Protein AF-A0A0V0U586-F1 (afdb_monomer_lite)

Organism: NCBI:txid144512

Structure (mmCIF, N/CA/C/O backbone):
data_AF-A0A0V0U586-F1
#
_entry.id   AF-A0A0V0U586-F1
#
loop_
_atom_site.group_PDB
_atom_site.id
_atom_site.type_symbol
_atom_site.label_atom_id
_atom_site.label_alt_id
_atom_site.label_comp_id
_atom_site.label_asym_id
_atom_site.label_entity_id
_atom_site.label_seq_id
_atom_site.pdbx_PDB_ins_code
_atom_site.Cartn_x
_atom_site.Cartn_y
_atom_site.Cartn_z
_atom_site.occupancy
_atom_site.B_iso_or_equiv
_atom_site.auth_seq_id
_atom_site.auth_comp_id
_atom_site.auth_asym_id
_atom_site.auth_atom_id
_atom_site.pdbx_PDB_model_num
ATOM 1 N N . MET A 1 1 ? -5.021 11.719 -26.964 1.00 40.81 1 MET A N 1
ATOM 2 C CA . MET A 1 1 ? -4.025 12.001 -25.905 1.00 40.81 1 MET A CA 1
ATOM 3 C C . MET A 1 1 ? -4.476 11.323 -24.618 1.00 40.81 1 MET A C 1
ATOM 5 O O . MET A 1 1 ? -5.637 11.447 -24.246 1.00 40.81 1 MET A O 1
ATOM 9 N N . ASN A 1 2 ? -3.596 10.505 -24.038 1.00 43.69 2 ASN A N 1
ATOM 10 C CA . ASN A 1 2 ? -3.866 9.474 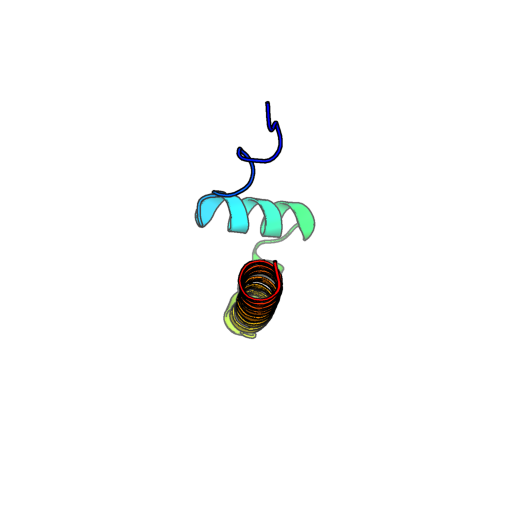-23.030 1.00 43.69 2 ASN A CA 1
ATOM 11 C C . ASN A 1 2 ? -4.584 9.979 -21.763 1.00 43.69 2 ASN A C 1
ATOM 13 O O . ASN A 1 2 ? -3.956 10.486 -20.839 1.00 43.69 2 ASN A O 1
ATOM 17 N N . ARG A 1 3 ? -5.895 9.719 -21.657 1.00 50.00 3 ARG A N 1
ATOM 18 C CA . ARG A 1 3 ? -6.703 9.959 -20.440 1.00 50.00 3 ARG A CA 1
ATOM 19 C C . ARG A 1 3 ? -6.385 8.987 -19.286 1.00 50.00 3 ARG A C 1
ATOM 21 O O . ARG A 1 3 ? -7.012 9.052 -18.235 1.00 50.00 3 ARG A O 1
ATOM 28 N N . LEU A 1 4 ? -5.425 8.079 -19.483 1.00 53.38 4 LEU A N 1
ATOM 29 C CA . LEU A 1 4 ? -5.052 7.020 -18.538 1.00 53.38 4 LEU A CA 1
ATOM 30 C C . LEU A 1 4 ? -3.866 7.386 -17.626 1.00 53.38 4 LEU A C 1
ATOM 32 O O . LEU A 1 4 ? -3.596 6.664 -16.670 1.00 53.38 4 LEU A O 1
ATOM 36 N N . ALA A 1 5 ? -3.190 8.516 -17.862 1.00 52.00 5 ALA A N 1
ATOM 37 C CA . ALA A 1 5 ? -2.006 8.911 -17.089 1.00 52.00 5 ALA A CA 1
ATOM 38 C C . ALA A 1 5 ? -2.326 9.625 -15.756 1.00 52.00 5 ALA A C 1
ATOM 40 O O . ALA A 1 5 ? -1.476 9.675 -14.873 1.00 52.00 5 ALA A O 1
ATOM 41 N N . GLY A 1 6 ? -3.557 10.118 -15.561 1.00 46.88 6 GLY A N 1
ATOM 42 C CA . GLY A 1 6 ? -3.962 10.835 -14.340 1.00 46.88 6 GLY A CA 1
ATOM 43 C C . GLY A 1 6 ? -4.306 9.948 -13.134 1.00 46.88 6 GLY A C 1
ATOM 44 O O . GLY A 1 6 ? -4.594 10.467 -12.065 1.00 46.88 6 GLY A O 1
ATOM 45 N N . LYS A 1 7 ? -4.295 8.614 -13.282 1.00 56.03 7 LYS A N 1
ATOM 46 C CA . LYS A 1 7 ? -4.665 7.661 -12.212 1.00 56.03 7 LYS A CA 1
ATOM 47 C C . LYS A 1 7 ? -3.467 7.006 -11.511 1.00 56.03 7 LYS A C 1
ATOM 49 O O . LYS A 1 7 ? -3.648 6.061 -10.746 1.00 56.03 7 LYS A O 1
ATOM 54 N N . ARG A 1 8 ? -2.237 7.447 -11.796 1.00 57.50 8 ARG A N 1
ATOM 55 C CA . ARG A 1 8 ? -1.005 6.790 -11.315 1.00 57.50 8 ARG A CA 1
ATOM 56 C C . ARG A 1 8 ? -0.346 7.461 -10.102 1.00 57.50 8 ARG A C 1
ATOM 58 O O . ARG A 1 8 ? 0.765 7.082 -9.751 1.00 57.50 8 ARG A O 1
ATOM 65 N N . HIS A 1 9 ? -1.024 8.381 -9.416 1.00 61.91 9 HIS A N 1
ATOM 66 C CA . HIS A 1 9 ? -0.504 8.944 -8.167 1.00 61.91 9 HIS A CA 1
ATOM 67 C C . HIS A 1 9 ? -1.623 9.234 -7.160 1.00 61.91 9 HIS A C 1
ATOM 69 O O . HIS A 1 9 ? -1.939 10.380 -6.876 1.00 61.91 9 HIS A O 1
ATOM 75 N N . LEU A 1 10 ? -2.258 8.177 -6.648 1.00 64.62 10 LEU A N 1
ATOM 76 C CA . LEU A 1 10 ? -3.049 8.302 -5.422 1.00 64.62 10 LEU A CA 1
ATOM 77 C C . LEU A 1 10 ? -2.065 8.486 -4.271 1.00 64.62 10 LEU A C 1
ATOM 79 O O . LEU A 1 10 ? -1.207 7.620 -4.059 1.00 64.62 10 LEU A O 1
ATOM 83 N N . SER A 1 11 ? -2.191 9.595 -3.547 1.00 69.94 11 SER A N 1
ATOM 84 C CA . SER A 1 11 ? -1.390 9.841 -2.351 1.00 69.94 11 SER A CA 1
ATOM 85 C C . SER A 1 11 ? -1.629 8.719 -1.338 1.00 69.94 11 SER A C 1
ATOM 87 O O . SER A 1 11 ? -2.698 8.102 -1.316 1.00 69.94 11 SER A O 1
ATOM 89 N N . PHE A 1 12 ? -0.650 8.444 -0.472 1.00 68.38 12 PHE A N 1
ATOM 90 C CA . PHE A 1 12 ? -0.744 7.367 0.523 1.00 68.38 12 PHE A CA 1
ATOM 91 C C . PHE A 1 12 ? -2.064 7.438 1.315 1.00 68.38 12 PHE A C 1
ATOM 93 O O . PHE A 1 12 ? -2.773 6.440 1.414 1.00 68.38 12 PHE A O 1
ATOM 100 N N . TYR A 1 13 ? -2.459 8.639 1.747 1.00 67.50 13 TYR A N 1
ATOM 101 C CA . TYR A 1 13 ? -3.713 8.901 2.462 1.00 67.50 13 TYR A CA 1
ATOM 102 C C . TYR A 1 13 ? -4.981 8.621 1.644 1.00 67.50 13 TYR A C 1
ATOM 104 O O . TYR A 1 13 ? -5.929 8.048 2.173 1.00 67.50 13 TYR A O 1
ATOM 112 N N . GLU A 1 14 ? -4.994 8.929 0.347 1.00 77.31 14 GLU A N 1
ATOM 113 C CA . GLU A 1 14 ? -6.143 8.643 -0.523 1.00 77.31 14 GLU A CA 1
ATOM 114 C C . GLU A 1 14 ? -6.324 7.138 -0.732 1.00 77.31 14 GLU A C 1
ATOM 116 O O . GLU A 1 14 ? -7.447 6.647 -0.821 1.00 77.31 14 GLU A O 1
ATOM 121 N N . ARG A 1 15 ? -5.223 6.373 -0.740 1.00 75.44 15 ARG A N 1
ATOM 122 C CA . ARG A 1 15 ? -5.275 4.906 -0.790 1.00 75.44 15 ARG A CA 1
ATOM 123 C C . ARG A 1 15 ? -5.921 4.322 0.466 1.00 75.44 15 ARG A C 1
ATOM 125 O O . ARG A 1 15 ? -6.699 3.378 0.356 1.00 75.44 15 ARG A O 1
ATOM 132 N N . PHE A 1 16 ? -5.589 4.868 1.637 1.00 72.50 16 PHE A N 1
ATOM 133 C CA . PHE A 1 16 ? -6.197 4.457 2.902 1.00 72.50 16 PHE A CA 1
ATOM 134 C C . PHE A 1 16 ? -7.671 4.822 2.960 1.00 72.50 16 PHE A C 1
ATOM 136 O O . PHE A 1 16 ? -8.473 3.974 3.332 1.00 72.50 16 PHE A O 1
ATOM 143 N N . GLN A 1 17 ? -8.032 6.027 2.519 1.00 75.00 17 GLN A N 1
ATOM 144 C CA . GLN A 1 17 ? -9.423 6.466 2.471 1.00 75.00 17 GLN A CA 1
ATOM 145 C C . GLN A 1 17 ? -10.274 5.521 1.614 1.00 75.00 17 GLN A C 1
ATOM 147 O O . GLN A 1 17 ? -11.333 5.093 2.051 1.00 75.00 17 GLN A O 1
ATOM 152 N N . LEU A 1 18 ? -9.767 5.113 0.448 1.00 77.62 18 LEU A N 1
ATOM 153 C CA . LEU A 1 18 ? -10.444 4.167 -0.445 1.00 77.62 18 LEU A CA 1
ATOM 154 C C . LEU A 1 18 ? -10.580 2.766 0.168 1.00 77.62 18 LEU A C 1
ATOM 156 O O . LEU A 1 18 ? -11.603 2.118 -0.000 1.00 77.62 18 LEU A O 1
ATOM 160 N N . LEU A 1 19 ? -9.566 2.298 0.901 1.00 74.75 19 LEU A N 1
ATOM 161 C CA . LEU A 1 19 ? -9.615 1.010 1.606 1.00 74.75 19 LEU A CA 1
ATOM 162 C C . LEU A 1 19 ? -10.581 1.016 2.797 1.00 74.75 19 LEU A C 1
ATOM 164 O O . LEU A 1 19 ? -11.090 -0.046 3.159 1.00 74.75 19 LEU A O 1
ATOM 168 N N . ILE A 1 20 ? -10.791 2.179 3.417 1.00 76.31 20 ILE A N 1
ATOM 169 C CA . ILE A 1 20 ? -11.787 2.383 4.473 1.00 76.31 20 ILE A CA 1
ATOM 170 C C . ILE A 1 20 ? -13.184 2.432 3.855 1.00 76.31 20 ILE A C 1
ATOM 172 O O . ILE A 1 20 ? -14.079 1.772 4.365 1.00 76.31 20 ILE A O 1
ATOM 176 N N . ASP A 1 21 ? -13.353 3.153 2.747 1.00 76.81 21 ASP A N 1
ATOM 177 C CA . ASP A 1 21 ? -14.627 3.283 2.031 1.00 76.81 21 ASP A CA 1
ATOM 178 C C . ASP A 1 21 ? -15.100 1.934 1.453 1.00 76.81 21 ASP A C 1
ATOM 180 O O . ASP A 1 21 ? -16.252 1.548 1.613 1.00 76.81 21 ASP A O 1
ATOM 184 N N . GLU A 1 22 ? -14.178 1.147 0.886 1.00 71.94 22 GLU A N 1
ATOM 185 C CA . GLU A 1 22 ? -14.466 -0.166 0.288 1.00 71.94 22 GLU A CA 1
ATOM 186 C C . GLU A 1 22 ? -14.766 -1.262 1.327 1.00 71.94 22 GLU A C 1
ATOM 188 O O . GLU A 1 22 ? -15.477 -2.219 1.031 1.00 71.94 22 GLU A O 1
ATOM 193 N N . GLN A 1 23 ? -14.233 -1.151 2.548 1.00 69.75 23 GLN A N 1
ATOM 194 C CA . GLN A 1 23 ? -14.420 -2.170 3.595 1.00 69.75 23 GLN A CA 1
ATOM 195 C C . GLN A 1 23 ? -15.301 -1.710 4.754 1.00 69.75 23 GLN A C 1
ATOM 197 O O . GLN A 1 23 ? -15.601 -2.498 5.647 1.00 69.75 23 GLN A O 1
ATOM 202 N N . GLY A 1 24 ? -15.716 -0.446 4.748 1.00 71.12 24 GLY A N 1
ATOM 203 C CA . GLY A 1 24 ? -16.670 0.129 5.688 1.00 71.12 24 GLY A CA 1
ATOM 204 C C . GLY A 1 24 ? -16.170 0.322 7.122 1.00 71.12 24 GLY A C 1
ATOM 205 O O . GLY A 1 24 ? -16.951 0.783 7.949 1.00 71.12 24 GLY A O 1
ATOM 206 N N . SER A 1 25 ? -14.917 -0.015 7.463 1.00 74.81 25 SER A N 1
ATOM 207 C CA . SER A 1 25 ? -14.416 0.160 8.834 1.00 74.81 25 SER A CA 1
ATOM 208 C C . SER A 1 25 ? -12.900 0.343 8.945 1.00 74.81 25 SER A C 1
ATOM 210 O O . SER A 1 25 ? -12.094 -0.357 8.322 1.00 74.81 25 SER A O 1
ATOM 212 N N . THR A 1 26 ? -12.506 1.264 9.825 1.00 71.38 26 THR A N 1
ATOM 213 C CA . THR A 1 26 ? -11.122 1.469 10.266 1.00 71.38 26 THR A CA 1
ATOM 214 C C . THR A 1 26 ? -10.555 0.245 10.985 1.00 71.38 26 THR A C 1
ATOM 216 O O . THR A 1 26 ? -9.352 0.011 10.894 1.00 71.38 26 THR A O 1
ATOM 219 N N . GLU A 1 27 ? -11.382 -0.596 11.612 1.00 73.69 27 GLU A N 1
ATOM 220 C CA . GLU A 1 27 ? -10.934 -1.859 12.221 1.00 73.69 27 GLU A CA 1
ATOM 221 C C . GLU A 1 27 ? -10.417 -2.848 11.178 1.00 73.69 27 GLU A C 1
ATOM 223 O O . GLU A 1 27 ? -9.367 -3.457 11.375 1.00 73.69 27 GLU A O 1
ATOM 228 N N . THR A 1 28 ? -11.082 -2.965 10.028 1.00 73.56 28 THR A N 1
ATOM 229 C CA . THR A 1 28 ? -10.641 -3.850 8.937 1.00 73.56 28 THR A CA 1
ATOM 230 C C . THR A 1 28 ? -9.345 -3.352 8.301 1.00 73.56 28 THR A C 1
ATOM 232 O O . THR A 1 28 ? -8.522 -4.140 7.816 1.00 73.56 28 THR A O 1
ATOM 235 N N . LEU A 1 29 ? -9.136 -2.034 8.318 1.00 74.12 29 LEU A N 1
ATOM 236 C CA . LEU A 1 29 ? -7.888 -1.426 7.889 1.00 74.12 29 LEU A CA 1
ATOM 237 C C . LEU A 1 29 ? -6.757 -1.690 8.892 1.00 74.12 29 LEU A C 1
ATOM 239 O O . LEU A 1 29 ? -5.687 -2.140 8.481 1.00 74.12 29 LEU A O 1
ATOM 243 N N . ILE A 1 30 ? -6.998 -1.478 10.190 1.00 74.50 30 ILE A N 1
ATOM 244 C CA . ILE A 1 30 ? -6.045 -1.788 11.268 1.00 74.50 30 ILE A CA 1
ATOM 245 C C . ILE A 1 30 ? -5.674 -3.265 11.201 1.00 74.50 30 ILE A C 1
ATOM 247 O O . ILE A 1 30 ? -4.497 -3.602 11.156 1.00 74.50 30 ILE A O 1
ATOM 251 N N . GLN A 1 31 ? -6.656 -4.151 11.059 1.00 73.69 31 GLN A N 1
ATOM 252 C CA . GLN A 1 31 ? -6.420 -5.582 10.954 1.00 73.69 31 GLN A CA 1
ATOM 253 C C . GLN A 1 31 ? -5.584 -5.942 9.720 1.00 73.69 31 GLN A C 1
ATOM 255 O O . GLN A 1 31 ? -4.753 -6.838 9.798 1.00 73.69 31 GLN A O 1
ATOM 260 N N . GLN A 1 32 ? -5.727 -5.244 8.590 1.00 70.38 32 GLN A N 1
ATOM 261 C CA . GLN A 1 32 ? -4.873 -5.466 7.416 1.00 70.38 32 GLN A CA 1
ATOM 262 C C . GLN A 1 32 ? -3.450 -4.938 7.572 1.00 70.38 32 GLN A C 1
ATOM 264 O O . GLN A 1 32 ? -2.518 -5.583 7.080 1.00 70.38 32 GLN A O 1
ATOM 269 N N . VAL A 1 33 ? -3.284 -3.788 8.226 1.00 72.12 33 VAL A N 1
ATOM 270 C CA . VAL A 1 33 ? -1.971 -3.213 8.539 1.00 72.12 33 VAL A CA 1
ATOM 271 C C . VAL A 1 33 ? -1.247 -4.114 9.543 1.00 72.12 33 VAL A C 1
ATOM 273 O O . VAL A 1 33 ? -0.124 -4.535 9.280 1.00 72.12 33 VAL A O 1
ATOM 276 N N . THR A 1 34 ? -1.918 -4.512 10.624 1.00 76.31 34 THR A N 1
ATOM 277 C CA . THR A 1 34 ? -1.389 -5.409 11.662 1.00 76.31 34 THR A CA 1
ATOM 278 C C . THR A 1 34 ? -1.155 -6.829 11.143 1.00 76.31 34 THR A C 1
ATOM 280 O O . THR A 1 34 ? -0.165 -7.456 11.498 1.00 76.31 34 THR A O 1
ATOM 283 N N . SER A 1 35 ? -2.011 -7.338 10.250 1.00 75.94 35 SER A N 1
ATOM 284 C CA . SER A 1 35 ? -1.849 -8.662 9.624 1.00 75.94 35 SER A CA 1
ATOM 285 C C . SER A 1 35 ? -0.781 -8.682 8.522 1.00 75.94 35 SER A C 1
ATOM 287 O O . SER A 1 35 ? -0.606 -9.717 7.881 1.00 75.94 35 SER A O 1
ATOM 289 N N . GLY A 1 36 ? -0.124 -7.556 8.219 1.00 73.62 36 GLY A N 1
ATOM 290 C CA . GLY A 1 36 ? 0.877 -7.474 7.152 1.00 73.62 36 GLY A CA 1
ATOM 291 C C . GLY A 1 36 ? 0.311 -7.678 5.740 1.00 73.62 36 GLY A C 1
ATOM 292 O O . GLY A 1 36 ? 1.069 -7.737 4.771 1.00 73.62 36 GLY A O 1
ATOM 293 N N . ARG A 1 37 ? -1.020 -7.736 5.571 1.00 74.94 37 ARG A N 1
ATOM 294 C CA . ARG A 1 37 ? -1.656 -7.892 4.248 1.00 74.94 37 ARG A CA 1
ATOM 295 C C . ARG A 1 37 ? -1.400 -6.686 3.351 1.00 74.94 37 ARG A C 1
ATOM 297 O O . ARG A 1 37 ? -1.380 -6.831 2.132 1.00 74.94 37 ARG A O 1
ATOM 304 N N . VAL A 1 38 ? -1.169 -5.512 3.945 1.00 71.75 38 VAL A N 1
ATOM 305 C CA . VAL A 1 38 ? -0.738 -4.308 3.217 1.00 71.75 38 VAL A CA 1
ATOM 306 C C . VAL A 1 38 ? 0.623 -4.527 2.553 1.00 71.75 38 VAL A C 1
ATOM 308 O O . VAL A 1 38 ? 0.779 -4.193 1.380 1.00 71.75 38 VAL A O 1
ATOM 311 N N . ILE A 1 39 ? 1.568 -5.161 3.253 1.00 77.31 39 ILE A N 1
ATOM 312 C CA . ILE A 1 39 ? 2.883 -5.507 2.699 1.00 77.31 39 ILE A CA 1
ATOM 313 C C . ILE A 1 39 ? 2.729 -6.547 1.586 1.00 77.31 39 ILE A C 1
ATOM 315 O O . ILE A 1 39 ? 3.269 -6.355 0.503 1.00 77.31 39 ILE A O 1
ATOM 319 N N . ALA A 1 40 ? 1.914 -7.586 1.791 1.00 78.44 40 ALA A N 1
ATOM 320 C CA . ALA A 1 40 ? 1.666 -8.608 0.770 1.00 78.44 40 ALA A CA 1
ATOM 321 C C . ALA A 1 40 ? 1.051 -8.028 -0.522 1.00 78.44 40 ALA A C 1
ATOM 323 O O . ALA A 1 40 ? 1.519 -8.322 -1.622 1.00 78.44 40 ALA A O 1
ATOM 324 N N . LYS A 1 41 ? 0.044 -7.148 -0.404 1.00 78.62 41 LYS A N 1
ATOM 325 C CA . LYS A 1 41 ? -0.556 -6.448 -1.555 1.00 78.62 41 LYS A CA 1
ATOM 326 C C . LYS A 1 41 ? 0.448 -5.530 -2.257 1.00 78.62 41 LYS A C 1
ATOM 328 O O . LYS A 1 41 ? 0.434 -5.440 -3.483 1.00 78.62 41 LYS A O 1
ATOM 333 N N . LEU A 1 42 ? 1.305 -4.838 -1.504 1.00 81.31 42 LEU A N 1
ATOM 334 C CA . LEU A 1 42 ? 2.338 -3.978 -2.080 1.00 81.31 42 LEU A CA 1
ATOM 335 C C . LEU A 1 42 ? 3.392 -4.806 -2.828 1.00 81.31 42 LEU A C 1
ATOM 337 O O . LEU A 1 42 ? 3.724 -4.468 -3.962 1.00 81.31 42 LEU A O 1
ATOM 341 N N . GLN A 1 43 ? 3.829 -5.927 -2.248 1.00 82.19 43 GLN A N 1
ATOM 342 C CA . GLN A 1 43 ? 4.759 -6.875 -2.862 1.00 82.19 43 GLN A CA 1
ATOM 343 C C . GLN A 1 43 ? 4.224 -7.385 -4.205 1.00 82.19 43 GLN A C 1
ATOM 345 O O . GLN A 1 43 ? 4.906 -7.272 -5.217 1.00 82.19 43 GLN A O 1
ATOM 350 N N . GLN A 1 44 ? 2.973 -7.863 -4.241 1.00 83.25 44 GLN A N 1
ATOM 351 C CA . GLN A 1 44 ? 2.342 -8.349 -5.475 1.00 83.25 44 GLN A CA 1
ATOM 352 C C . GLN A 1 44 ? 2.304 -7.281 -6.570 1.00 83.25 44 GLN A C 1
ATOM 354 O O . GLN A 1 44 ? 2.483 -7.581 -7.749 1.00 83.25 44 GLN A O 1
ATOM 359 N N . ARG A 1 45 ? 2.088 -6.022 -6.187 1.00 82.44 45 ARG A N 1
ATOM 360 C CA . ARG A 1 45 ? 1.995 -4.913 -7.135 1.00 82.44 45 ARG A CA 1
ATOM 361 C C . ARG A 1 45 ? 3.357 -4.491 -7.674 1.00 82.44 45 ARG A C 1
ATOM 363 O O . ARG A 1 45 ? 3.449 -4.173 -8.853 1.00 82.44 45 ARG A O 1
ATOM 370 N N . ILE A 1 46 ? 4.398 -4.533 -6.843 1.00 85.88 46 ILE A N 1
ATOM 371 C CA . ILE A 1 46 ? 5.786 -4.352 -7.286 1.00 85.88 46 ILE A CA 1
ATOM 372 C C . ILE A 1 46 ? 6.153 -5.469 -8.262 1.00 85.88 46 ILE A C 1
ATOM 374 O O . ILE A 1 46 ? 6.605 -5.172 -9.358 1.00 85.88 46 ILE A O 1
ATOM 378 N N . THR A 1 47 ? 5.861 -6.731 -7.931 1.00 87.06 47 THR A N 1
ATOM 379 C CA . THR A 1 47 ? 6.126 -7.869 -8.824 1.00 87.06 47 THR A CA 1
ATOM 380 C C . THR A 1 47 ? 5.404 -7.735 -10.166 1.00 87.06 47 THR A C 1
ATOM 382 O O . THR A 1 47 ? 6.015 -7.966 -11.205 1.00 87.06 47 THR A O 1
ATOM 385 N N . ALA A 1 48 ? 4.135 -7.318 -10.169 1.00 85.25 48 ALA A N 1
ATOM 386 C CA . ALA A 1 48 ? 3.387 -7.091 -11.405 1.00 85.25 48 ALA A CA 1
ATOM 387 C C . ALA A 1 48 ? 3.988 -5.957 -12.253 1.00 85.25 48 ALA A C 1
ATOM 389 O O . ALA A 1 48 ? 4.125 -6.108 -13.463 1.00 85.25 48 ALA A O 1
ATOM 390 N N . LEU A 1 49 ? 4.390 -4.847 -11.625 1.00 83.06 49 LEU A N 1
ATOM 391 C CA . LEU A 1 49 ? 5.039 -3.729 -12.317 1.00 83.06 49 LEU A CA 1
ATO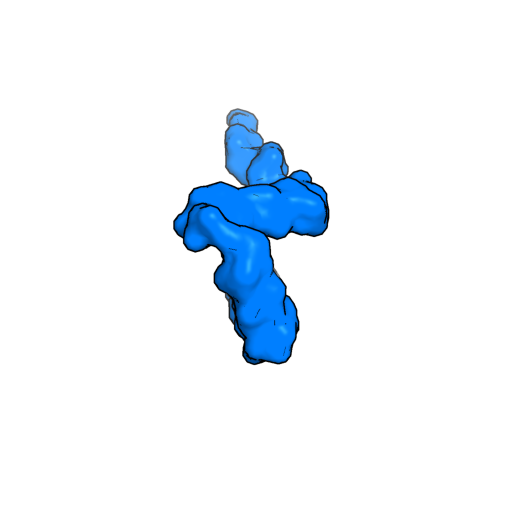M 392 C C . LEU A 1 49 ? 6.422 -4.108 -12.857 1.00 83.06 49 LEU A C 1
ATOM 394 O O . LEU A 1 49 ? 6.766 -3.714 -13.964 1.00 83.06 49 LEU A O 1
ATOM 398 N N . THR A 1 50 ? 7.199 -4.895 -12.113 1.00 84.56 50 THR A N 1
ATOM 399 C CA . THR A 1 50 ? 8.485 -5.423 -12.580 1.00 84.56 50 THR A CA 1
ATOM 400 C C . THR A 1 50 ? 8.295 -6.360 -13.768 1.00 84.56 50 THR A C 1
ATOM 402 O O . THR A 1 50 ? 9.050 -6.265 -14.725 1.00 84.56 50 THR A O 1
ATOM 405 N N . ALA A 1 51 ? 7.275 -7.221 -13.751 1.00 84.00 51 ALA A N 1
ATOM 406 C CA . ALA A 1 51 ? 6.978 -8.106 -14.875 1.00 84.00 51 ALA A CA 1
ATOM 407 C C . ALA A 1 51 ? 6.508 -7.337 -16.124 1.00 84.00 51 ALA A C 1
ATOM 409 O O . ALA A 1 51 ? 6.910 -7.678 -17.234 1.00 84.00 51 ALA A O 1
ATOM 410 N N . GLU A 1 52 ? 5.690 -6.291 -15.952 1.00 84.06 52 GLU A N 1
ATOM 411 C CA . GLU A 1 52 ? 5.281 -5.390 -17.041 1.00 84.06 52 GLU A CA 1
ATOM 412 C C . GLU A 1 52 ? 6.502 -4.672 -17.638 1.00 84.06 52 GLU A C 1
ATOM 414 O O . GLU A 1 52 ? 6.679 -4.674 -18.853 1.00 84.06 52 GLU A O 1
ATOM 419 N N . TYR A 1 53 ? 7.384 -4.139 -16.788 1.00 77.06 53 TYR A N 1
ATOM 420 C CA . TYR A 1 53 ? 8.602 -3.450 -17.215 1.00 77.06 53 TYR A CA 1
ATOM 421 C C . TYR A 1 53 ? 9.608 -4.383 -17.909 1.00 77.06 53 TYR A C 1
ATOM 423 O O . TYR A 1 53 ? 10.169 -4.025 -18.942 1.00 77.06 53 TYR A O 1
ATOM 431 N N . ASP A 1 54 ? 9.821 -5.592 -17.383 1.00 74.62 54 ASP A N 1
ATOM 432 C CA . ASP A 1 54 ? 10.703 -6.600 -17.986 1.00 74.62 54 ASP A CA 1
ATOM 433 C C . ASP A 1 54 ? 10.174 -7.067 -19.350 1.00 74.62 54 ASP A C 1
ATOM 435 O O . ASP A 1 54 ? 10.927 -7.191 -20.316 1.00 74.62 54 ASP A O 1
ATOM 439 N N . GLY A 1 55 ? 8.857 -7.262 -19.459 1.00 76.38 55 GLY A N 1
ATOM 440 C CA . GLY A 1 55 ? 8.200 -7.614 -20.715 1.00 76.38 55 GLY A CA 1
ATOM 441 C C . GLY A 1 55 ? 8.312 -6.521 -21.780 1.00 76.38 55 GLY A C 1
ATOM 442 O O . GLY A 1 55 ? 8.554 -6.834 -22.946 1.00 76.38 55 GLY A O 1
ATOM 443 N N . ASP A 1 56 ? 8.175 -5.253 -21.390 1.00 71.50 56 ASP A N 1
ATOM 444 C CA . ASP A 1 56 ? 8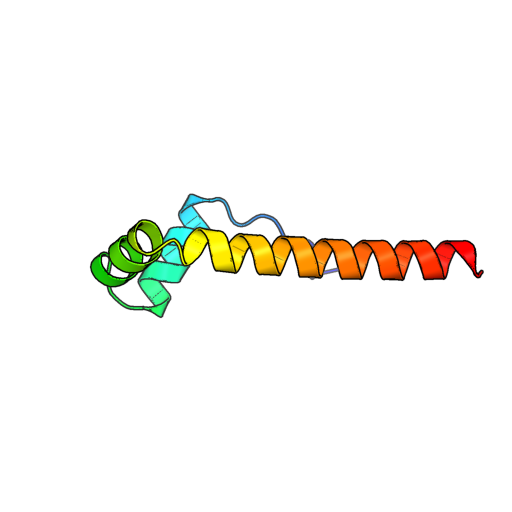.340 -4.105 -22.290 1.00 71.50 56 ASP A CA 1
ATOM 445 C C . ASP A 1 56 ? 9.804 -3.959 -22.738 1.00 71.50 56 ASP A C 1
ATOM 447 O O . ASP A 1 56 ? 10.084 -3.856 -23.932 1.00 71.50 56 ASP A O 1
ATOM 451 N N . THR A 1 57 ? 10.746 -4.115 -21.800 1.00 70.25 57 THR A N 1
ATOM 452 C CA . THR A 1 57 ? 12.193 -4.117 -22.074 1.00 70.25 57 THR A CA 1
ATOM 453 C C . THR A 1 57 ? 12.563 -5.212 -23.078 1.00 70.25 57 THR A C 1
ATOM 455 O O . THR A 1 57 ? 13.240 -4.948 -24.069 1.00 70.25 57 THR A O 1
ATOM 458 N N . ARG A 1 58 ? 12.057 -6.439 -22.898 1.00 66.25 58 ARG A N 1
ATOM 459 C CA . ARG A 1 58 ? 12.319 -7.542 -23.837 1.00 66.25 58 ARG A CA 1
ATOM 460 C C . ARG A 1 58 ? 11.677 -7.349 -25.210 1.00 66.25 58 ARG A C 1
ATOM 462 O O . ARG A 1 58 ? 12.210 -7.861 -26.188 1.00 66.25 58 ARG A O 1
ATOM 469 N N . ARG A 1 59 ? 10.563 -6.618 -25.313 1.00 66.38 59 ARG A N 1
ATOM 470 C CA . ARG A 1 59 ? 9.967 -6.255 -26.611 1.00 66.38 59 ARG A CA 1
ATOM 471 C C . ARG A 1 59 ? 10.756 -5.165 -27.330 1.00 66.38 59 ARG A C 1
ATOM 473 O O . ARG A 1 59 ? 10.794 -5.193 -28.555 1.00 66.38 59 ARG A O 1
ATOM 480 N N . MET A 1 60 ? 11.369 -4.237 -26.597 1.00 70.12 60 MET A N 1
ATOM 481 C CA . MET A 1 60 ? 12.244 -3.213 -27.177 1.00 70.12 60 MET A CA 1
ATOM 482 C C . MET A 1 60 ? 13.557 -3.802 -27.708 1.00 70.12 60 MET A C 1
ATOM 484 O O . MET A 1 60 ? 14.008 -3.391 -28.767 1.00 70.12 60 MET A O 1
ATOM 488 N N . GLU A 1 61 ? 14.130 -4.796 -27.025 1.00 69.25 61 GLU A N 1
ATOM 489 C CA . GLU A 1 61 ? 15.371 -5.475 -27.446 1.00 69.25 61 GLU A CA 1
ATOM 490 C C . GLU A 1 61 ? 15.187 -6.414 -28.660 1.00 69.25 61 GLU A C 1
ATOM 492 O O . GLU A 1 61 ? 1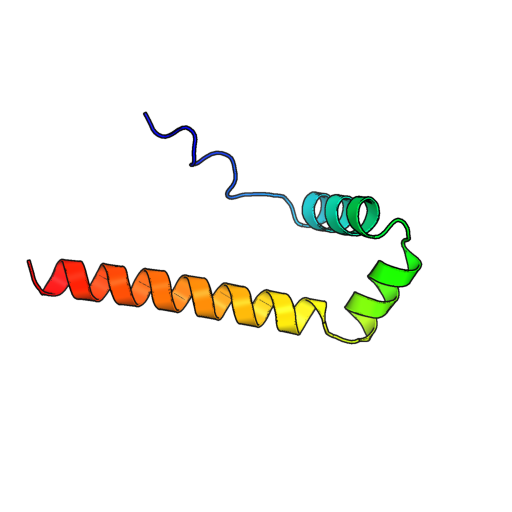6.164 -6.803 -29.294 1.00 69.25 61 GLU A O 1
ATOM 497 N N . GLN A 1 62 ? 13.951 -6.819 -28.978 1.00 62.25 62 GLN A N 1
ATOM 498 C CA . GLN A 1 62 ? 13.634 -7.726 -30.095 1.00 62.25 62 GLN A CA 1
ATOM 499 C C . GLN A 1 62 ? 13.092 -7.021 -31.354 1.00 62.25 62 GLN A C 1
ATOM 501 O O . GLN A 1 62 ? 12.699 -7.712 -32.299 1.00 62.25 62 GLN A O 1
ATOM 506 N N . SER A 1 63 ? 13.038 -5.684 -31.372 1.00 54.62 63 SER A N 1
ATOM 507 C CA . SER A 1 63 ? 12.601 -4.874 -32.523 1.00 54.62 63 SER A CA 1
ATOM 508 C C . SER A 1 63 ? 13.774 -4.273 -33.284 1.00 54.62 63 SER A C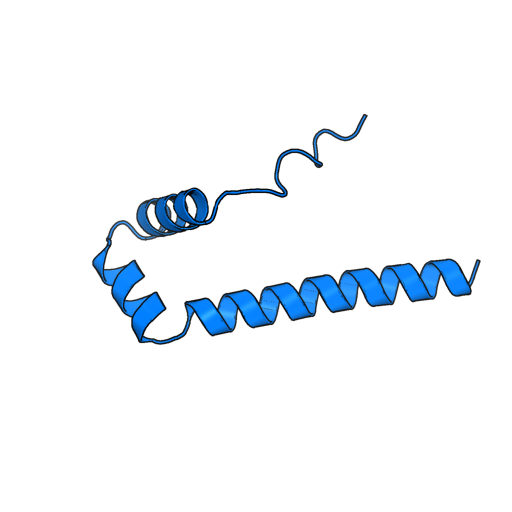 1
ATOM 510 O O . SER A 1 63 ? 13.539 -3.977 -34.478 1.00 54.62 63 SER A O 1
#

pLDDT: mean 71.4, std 10.32, range [40.81, 87.06]

Sequence (63 aa):
MNRLAGKRHLSFYERFQLLIDEQGSTETLIQQVTSGRVIAKLQQRITALTAEYDGDTRRMEQS

Radius of gyration: 16.09 Å; chains: 1; bounding box: 32×21×45 Å

Foldseek 3Di:
DDPPPVPPDDDPVNVLVVVCVVVVDPVVVVCCVVVCVVVVVVVVVVVVVVVVVVVVVVVVVVD

Secondary structure (DSSP, 8-state):
--TTG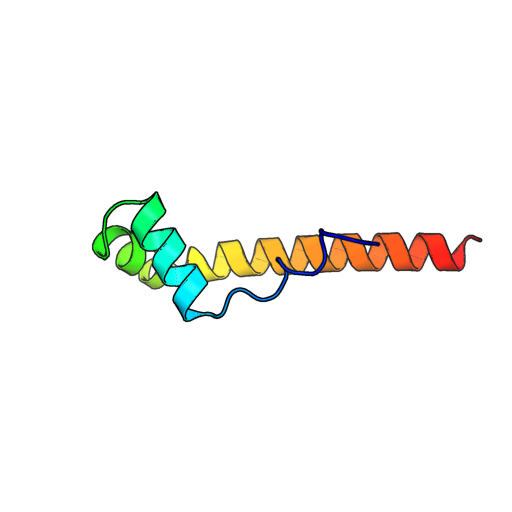GGS---HHHHHHHHHHHHS-HHHHHHHHHTTHHHHHHHHHHHHHHHHHHHHHHHHHT-